Protein AF-A0A327U059-F1 (afdb_monomer)

Secondary structure (DSSP, 8-state):
--HHHHHHHHHHTTHHHHHHSTT---THHHHHHHHHHHHHHHHHHHHHHHHHHHHHHHHHHHHHHHHHTT-HHHHHHHHHHHHHHHHHHHHHHHHHHHHHHHHHS--

Solvent-accessible surface area (backbone atoms only — not comparable to full-atom values): 5795 Å² total; per-residue (Å²): 123,66,70,67,51,53,59,50,48,40,53,73,70,50,48,56,58,65,64,70,52,64,84,68,74,83,57,59,73,55,51,56,52,48,51,53,49,52,51,54,50,50,53,52,50,53,51,51,52,52,51,32,50,51,45,29,52,54,11,52,50,34,29,55,54,15,62,75,66,74,36,66,66,47,25,49,52,11,50,52,38,31,52,52,25,50,54,51,48,51,54,52,52,53,50,50,51,54,50,45,50,63,67,62,73,68,116

Radius of gyration: 28.25 Å; Cα contacts (8 Å, |Δi|>4): 58; chains: 1; bounding box: 51×21×88 Å

pLDDT: mean 74.25, std 12.83, range [48.06, 91.62]

Mean predicted aligned error: 14.18 Å

Nearest PDB structures (foldseek):
  6zw4-assembly1_H  TM=3.546E-01  e=4.151E+00  Nostoc punctiforme

Foldseek 3Di:
DVVVVVVVVCVVVVNVVVVVVPPPDPCVVVLVVLVVVVVVLVVVLVVLLVVLVVQLVVLVVQLVVCVVVVNVVSNVVSVVSNVVSVVSVVVSVVVVVVSCCVSVVPD

Structure (mmCIF, N/CA/C/O backbone):
data_AF-A0A327U059-F1
#
_entry.id   AF-A0A327U059-F1
#
loop_
_atom_site.group_PDB
_atom_site.id
_atom_site.type_symbol
_atom_site.label_atom_id
_atom_site.label_alt_id
_atom_site.label_comp_id
_atom_site.label_asym_id
_atom_site.label_entity_id
_atom_site.label_seq_id
_atom_site.pdbx_PDB_ins_code
_atom_site.Cartn_x
_atom_site.Cartn_y
_atom_site.Cartn_z
_atom_site.occupancy
_atom_site.B_iso_or_equiv
_atom_site.auth_seq_id
_atom_site.auth_comp_id
_atom_site.auth_asym_id
_atom_site.auth_atom_id
_atom_site.pdbx_PDB_model_num
ATOM 1 N N . MET A 1 1 ? 27.153 14.899 -58.839 1.00 49.50 1 MET A N 1
ATOM 2 C CA . MET A 1 1 ? 26.300 13.688 -58.817 1.00 49.50 1 MET A CA 1
ATOM 3 C C . MET A 1 1 ? 26.741 12.621 -57.805 1.00 49.50 1 MET A C 1
ATOM 5 O O . MET A 1 1 ? 25.938 11.747 -57.529 1.00 49.50 1 MET A O 1
ATOM 9 N N . GLN A 1 2 ? 27.945 12.676 -57.208 1.00 50.41 2 GLN A N 1
ATOM 10 C CA . GLN A 1 2 ? 28.334 11.733 -56.137 1.00 50.41 2 GLN A CA 1
ATOM 11 C C . GLN A 1 2 ? 27.858 12.140 -54.732 1.00 50.41 2 GLN A C 1
ATOM 13 O O . GLN A 1 2 ? 27.484 11.281 -53.945 1.00 50.41 2 GLN A O 1
ATOM 18 N N . VAL A 1 3 ? 27.768 13.443 -54.444 1.00 56.66 3 VAL A N 1
ATOM 19 C CA . VAL A 1 3 ? 27.279 13.948 -53.145 1.00 56.66 3 VAL A CA 1
ATOM 20 C C . VAL A 1 3 ? 25.847 13.480 -52.866 1.00 56.66 3 VAL A C 1
ATOM 22 O O . VAL A 1 3 ? 25.536 13.071 -51.757 1.00 56.66 3 VAL A O 1
ATOM 25 N N . THR A 1 4 ? 24.997 13.452 -53.895 1.00 56.84 4 THR A N 1
ATOM 26 C CA . THR A 1 4 ? 23.593 13.028 -53.805 1.00 56.84 4 THR A CA 1
ATOM 27 C C . THR A 1 4 ? 23.429 11.536 -53.507 1.00 56.84 4 THR A C 1
ATOM 29 O O . THR A 1 4 ? 22.434 11.144 -52.916 1.00 56.84 4 THR A O 1
ATOM 32 N N . GLN A 1 5 ? 24.394 10.697 -53.890 1.00 56.00 5 GLN A N 1
ATOM 33 C CA . GLN A 1 5 ? 24.377 9.262 -53.578 1.00 56.00 5 GLN A CA 1
ATOM 34 C C . GLN A 1 5 ? 24.750 9.025 -52.111 1.00 56.00 5 GLN A C 1
ATOM 36 O O . GLN A 1 5 ? 24.132 8.208 -51.439 1.00 56.00 5 GLN A O 1
ATOM 41 N N . GLN A 1 6 ? 25.694 9.813 -51.593 1.00 55.28 6 GLN A N 1
ATOM 42 C CA . GLN A 1 6 ? 26.173 9.702 -50.219 1.00 55.28 6 GLN A CA 1
ATOM 43 C C . GLN A 1 6 ? 25.080 10.066 -49.199 1.00 55.28 6 GLN A C 1
ATOM 45 O O . GLN A 1 6 ? 24.870 9.323 -48.244 1.00 55.28 6 GLN A O 1
ATOM 50 N N . VAL A 1 7 ? 24.302 11.135 -49.433 1.00 58.66 7 VAL A N 1
ATOM 51 C CA . VAL A 1 7 ? 23.145 11.468 -48.568 1.00 58.66 7 VAL A CA 1
ATOM 52 C C . VAL A 1 7 ? 22.010 10.444 -48.643 1.00 58.66 7 VAL A C 1
ATOM 54 O O . VAL A 1 7 ? 21.327 10.235 -47.646 1.00 58.66 7 VAL A O 1
ATOM 57 N N . VAL A 1 8 ? 21.819 9.769 -49.780 1.00 63.59 8 VAL A N 1
ATOM 58 C CA . VAL A 1 8 ? 20.825 8.687 -49.902 1.00 63.59 8 VAL A CA 1
ATOM 59 C C . VAL A 1 8 ? 21.275 7.440 -49.137 1.00 63.59 8 VAL A C 1
ATOM 61 O O . VAL A 1 8 ? 20.447 6.776 -48.523 1.00 63.59 8 VAL A O 1
ATOM 64 N N . GLN A 1 9 ? 22.578 7.157 -49.101 1.00 59.72 9 GLN A N 1
ATOM 65 C CA . GLN A 1 9 ? 23.145 6.038 -48.346 1.00 59.72 9 GLN A CA 1
ATOM 66 C C . GLN A 1 9 ? 23.053 6.261 -46.828 1.00 59.72 9 GLN A C 1
ATOM 68 O O . GLN A 1 9 ? 22.568 5.391 -46.115 1.00 59.72 9 GLN A O 1
ATOM 73 N N . LEU A 1 10 ? 23.374 7.470 -46.354 1.00 57.94 10 LEU A N 1
ATOM 74 C CA . LEU A 1 10 ? 23.184 7.885 -44.955 1.00 57.94 10 LEU A CA 1
ATOM 75 C C . LEU A 1 10 ? 21.705 7.880 -44.524 1.00 57.94 10 LEU A C 1
ATOM 77 O O . LEU A 1 10 ? 21.402 7.614 -43.363 1.00 57.94 10 LEU A O 1
ATOM 81 N N . ALA A 1 11 ? 20.774 8.152 -45.444 1.00 57.22 11 ALA A N 1
ATOM 82 C CA . ALA A 1 11 ? 19.337 8.027 -45.196 1.00 57.22 11 ALA A CA 1
ATOM 83 C C . ALA A 1 11 ? 18.869 6.557 -45.169 1.00 57.22 11 ALA A C 1
ATOM 85 O O . ALA A 1 11 ? 18.026 6.204 -44.347 1.00 57.22 11 ALA A O 1
ATOM 86 N N . ALA A 1 12 ? 19.425 5.702 -46.035 1.00 59.12 12 ALA A N 1
ATOM 87 C CA . ALA A 1 12 ? 19.115 4.272 -46.111 1.00 5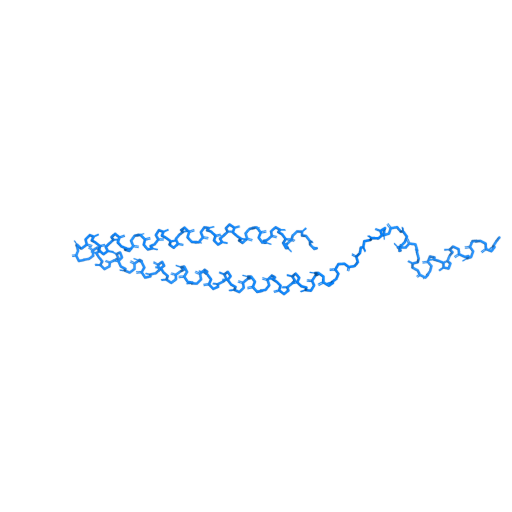9.12 12 ALA A CA 1
ATOM 88 C C . ALA A 1 12 ? 19.700 3.461 -44.938 1.00 59.12 12 ALA A C 1
ATOM 90 O O . ALA A 1 12 ? 19.109 2.465 -44.533 1.00 59.12 12 ALA A O 1
ATOM 91 N N . GLU A 1 13 ? 20.818 3.908 -44.361 1.00 56.88 13 GLU A N 1
ATOM 92 C CA . GLU A 1 13 ? 21.454 3.312 -43.174 1.00 56.88 13 GLU A CA 1
ATOM 93 C C . GLU A 1 13 ? 20.870 3.829 -41.841 1.00 56.88 13 GLU A C 1
ATOM 95 O O . GLU A 1 13 ? 21.379 3.501 -40.773 1.00 56.88 13 GLU A O 1
ATOM 100 N N . GLY A 1 14 ? 19.792 4.626 -41.869 1.00 54.88 14 GLY A N 1
ATOM 101 C CA . GLY A 1 14 ? 19.134 5.138 -40.656 1.00 54.88 14 GLY A CA 1
ATOM 102 C C . GLY A 1 14 ? 19.833 6.335 -39.992 1.00 54.88 14 GLY A C 1
ATOM 103 O O . GLY A 1 14 ? 19.419 6.773 -38.919 1.00 54.88 14 GLY A O 1
ATOM 104 N N . GLY A 1 15 ? 20.850 6.917 -40.635 1.00 58.50 15 GLY A N 1
ATOM 105 C CA . GLY A 1 15 ? 21.687 7.985 -40.078 1.00 58.50 15 GLY A CA 1
ATOM 106 C C . GLY A 1 15 ? 20.974 9.324 -39.860 1.00 58.50 15 GLY A C 1
ATOM 107 O O . GLY A 1 15 ? 21.353 10.080 -38.968 1.00 58.50 15 GLY A O 1
ATOM 108 N N . ILE A 1 16 ? 19.906 9.622 -40.608 1.00 54.12 16 ILE A N 1
ATOM 109 C CA . ILE A 1 16 ? 19.143 10.873 -40.422 1.00 54.12 16 ILE A CA 1
ATOM 110 C C . ILE A 1 16 ? 18.323 10.857 -39.124 1.00 54.12 16 ILE A C 1
ATOM 112 O O . ILE A 1 16 ? 18.268 11.883 -38.452 1.00 54.12 16 ILE A O 1
ATOM 116 N N . GLY A 1 17 ? 17.776 9.703 -38.720 1.00 56.56 17 GLY A N 1
ATOM 117 C CA . GLY A 1 17 ? 17.056 9.567 -37.446 1.00 56.56 17 GLY A CA 1
ATOM 118 C C . GLY A 1 17 ? 17.970 9.807 -36.242 1.00 56.56 17 GLY A C 1
ATOM 119 O O . GLY A 1 17 ? 17.628 10.571 -35.351 1.00 56.56 17 GLY A O 1
ATOM 120 N N . SER A 1 18 ? 19.201 9.282 -36.286 1.00 56.81 18 SER A N 1
ATOM 121 C CA . SER A 1 18 ? 20.194 9.443 -35.209 1.00 56.81 18 SER A CA 1
ATOM 122 C C . SER A 1 18 ? 20.799 10.846 -35.062 1.00 56.81 18 SER A C 1
ATOM 124 O O . SER A 1 18 ? 21.461 11.120 -34.064 1.00 56.81 18 SER A O 1
ATOM 126 N N . ILE A 1 19 ? 20.623 11.725 -36.055 1.00 59.97 19 ILE A N 1
ATOM 127 C CA . ILE A 1 19 ? 21.131 13.108 -36.021 1.00 59.97 19 ILE A CA 1
ATOM 128 C C . ILE A 1 19 ? 20.038 14.079 -35.542 1.00 59.97 19 ILE A C 1
ATOM 130 O O . ILE A 1 19 ? 20.359 15.092 -34.920 1.00 59.97 19 ILE A O 1
ATOM 134 N N . THR A 1 20 ? 18.757 13.779 -35.798 1.00 56.97 20 THR A N 1
ATOM 135 C CA . THR A 1 20 ? 17.613 14.594 -35.343 1.00 56.97 20 THR A CA 1
ATOM 136 C C . THR A 1 20 ? 17.058 14.165 -33.987 1.00 56.97 20 THR A C 1
ATOM 138 O O . THR A 1 20 ? 16.542 15.016 -33.263 1.00 56.97 20 THR A O 1
ATOM 141 N N . ASP A 1 21 ? 17.220 12.893 -33.608 1.00 56.44 21 ASP A N 1
ATOM 142 C CA . ASP A 1 21 ? 17.035 12.406 -32.236 1.00 56.44 21 ASP A CA 1
ATOM 143 C C . ASP A 1 21 ? 18.260 12.811 -31.410 1.00 56.44 21 ASP A C 1
ATOM 145 O O . ASP A 1 21 ? 19.126 12.006 -31.068 1.00 56.44 21 ASP A O 1
ATOM 149 N N . GLY A 1 22 ? 18.402 14.118 -31.186 1.00 50.81 22 GLY A N 1
ATOM 150 C CA . GLY A 1 22 ? 19.546 14.689 -30.494 1.00 50.81 22 GLY A CA 1
ATOM 151 C C . GLY A 1 22 ? 19.745 14.014 -29.146 1.00 50.81 22 GLY A C 1
ATOM 152 O O . GLY A 1 22 ? 18.949 14.253 -28.253 1.00 50.81 22 GLY A O 1
ATOM 153 N N . ILE A 1 23 ? 20.791 13.185 -29.022 1.00 59.22 23 ILE A N 1
ATOM 154 C CA . ILE A 1 23 ? 21.276 12.562 -27.780 1.00 59.22 23 ILE A CA 1
ATOM 155 C C . ILE A 1 23 ? 20.132 12.323 -26.781 1.00 59.22 23 ILE A C 1
ATOM 157 O O . ILE A 1 23 ? 20.168 12.826 -25.662 1.00 59.22 23 ILE A O 1
ATOM 161 N N . THR A 1 24 ? 19.066 11.627 -27.172 1.00 58.91 24 THR A N 1
ATOM 162 C CA . THR A 1 24 ? 18.133 11.088 -26.184 1.00 58.91 24 THR A CA 1
ATOM 163 C C . THR A 1 24 ? 18.798 9.818 -25.687 1.00 58.91 24 THR A C 1
ATOM 165 O O . THR A 1 24 ? 18.793 8.823 -26.417 1.00 58.91 24 THR A O 1
ATOM 168 N N . PRO A 1 25 ? 19.481 9.838 -24.524 1.00 61.34 25 PRO A N 1
ATOM 169 C CA . PRO A 1 25 ? 20.138 8.640 -24.036 1.00 61.34 25 PRO A CA 1
ATOM 170 C C . PRO A 1 25 ? 19.084 7.539 -23.919 1.00 61.34 25 PRO A C 1
ATOM 172 O O . PRO A 1 25 ? 17.960 7.776 -23.477 1.00 61.34 25 PRO A O 1
ATOM 175 N N . SER A 1 26 ? 19.435 6.334 -24.355 1.00 62.66 26 SER A N 1
ATOM 176 C CA . SER A 1 26 ? 18.585 5.161 -24.203 1.00 62.66 26 SER A CA 1
ATOM 177 C C . SER A 1 26 ? 18.422 4.871 -22.707 1.00 62.66 26 SER A C 1
ATOM 179 O O . SER A 1 26 ? 19.260 4.204 -22.101 1.00 62.66 26 SER A O 1
ATOM 181 N N . TRP A 1 27 ? 17.355 5.387 -22.092 1.00 62.09 27 TRP A N 1
ATOM 182 C CA . TRP A 1 27 ? 17.016 5.190 -20.675 1.00 62.09 27 TRP A CA 1
ATOM 183 C C . TRP A 1 27 ? 16.519 3.761 -20.360 1.00 62.09 27 TRP A C 1
ATOM 185 O O . TRP A 1 27 ? 15.921 3.525 -19.315 1.00 62.09 27 TRP A O 1
ATOM 195 N N . ASP A 1 28 ? 16.778 2.794 -21.241 1.00 66.81 28 ASP A N 1
ATOM 196 C CA . ASP A 1 28 ? 16.278 1.414 -21.198 1.00 66.81 28 ASP A CA 1
ATOM 197 C C . ASP A 1 28 ? 16.588 0.700 -19.866 1.00 66.81 28 ASP A C 1
ATOM 199 O O . ASP A 1 28 ? 15.702 0.147 -19.212 1.00 66.81 28 ASP A O 1
ATOM 203 N N . VAL A 1 29 ? 17.819 0.847 -19.365 1.00 65.88 29 VAL A N 1
ATOM 204 C CA . VAL A 1 29 ? 18.244 0.288 -18.066 1.00 65.88 29 VAL A CA 1
ATOM 205 C C . VAL A 1 29 ? 17.443 0.885 -16.895 1.00 65.88 29 VAL A C 1
ATOM 207 O O . VAL A 1 29 ? 17.153 0.200 -15.912 1.00 65.88 29 VAL A O 1
ATOM 210 N N . PHE A 1 30 ? 17.022 2.149 -16.996 1.00 67.25 30 PHE A N 1
ATOM 211 C CA . PHE A 1 30 ? 16.174 2.797 -15.990 1.00 67.25 30 PHE A CA 1
ATOM 212 C C . PHE A 1 30 ? 14.704 2.380 -16.113 1.00 67.25 30 PHE A C 1
ATOM 214 O O . PHE A 1 30 ? 14.002 2.354 -15.102 1.00 67.25 30 PHE A O 1
ATOM 221 N N . GLY A 1 31 ? 14.252 1.984 -17.305 1.00 70.19 31 GLY A N 1
ATOM 222 C CA . GLY A 1 31 ? 12.934 1.389 -17.526 1.00 70.19 31 GLY A CA 1
ATOM 223 C C . GLY A 1 31 ? 12.787 0.026 -16.845 1.00 70.19 31 GLY A C 1
ATOM 224 O O . GLY A 1 31 ? 11.793 -0.222 -16.151 1.00 70.19 31 GLY A O 1
ATOM 225 N N . GLU A 1 32 ? 13.800 -0.839 -16.954 1.00 75.62 32 GLU A N 1
ATOM 226 C CA . GLU A 1 32 ? 13.803 -2.138 -16.270 1.00 75.62 32 GLU A CA 1
ATOM 227 C C . GLU A 1 32 ? 13.849 -1.968 -14.739 1.00 75.62 32 GLU A C 1
ATOM 229 O O . GLU A 1 32 ? 13.042 -2.563 -14.013 1.00 75.62 32 GLU A O 1
ATOM 234 N N . VAL A 1 33 ? 14.749 -1.116 -14.236 1.00 76.69 33 VAL A N 1
ATOM 235 C CA . VAL A 1 33 ? 14.851 -0.819 -12.797 1.00 76.69 33 VAL A CA 1
ATOM 236 C C . VAL A 1 33 ? 13.567 -0.163 -12.278 1.00 76.69 33 VAL A C 1
ATOM 238 O O . VAL A 1 33 ? 13.065 -0.547 -11.220 1.00 76.69 33 VAL A O 1
ATOM 241 N N . GLY A 1 34 ? 12.982 0.766 -13.037 1.00 74.50 34 GLY A N 1
ATOM 242 C CA . GLY A 1 34 ? 11.722 1.428 -12.708 1.00 74.50 34 GLY A CA 1
ATOM 243 C C . GLY A 1 34 ? 10.545 0.455 -12.643 1.00 74.50 34 GLY A C 1
ATOM 244 O O . GLY A 1 34 ? 9.725 0.536 -11.729 1.00 74.50 34 GLY A O 1
ATOM 245 N N . THR A 1 35 ? 10.489 -0.523 -13.549 1.00 80.00 35 THR A N 1
ATOM 246 C CA . THR A 1 35 ? 9.450 -1.564 -13.543 1.00 80.00 35 THR A CA 1
ATOM 247 C C . THR A 1 35 ? 9.575 -2.471 -12.323 1.00 80.00 35 THR A C 1
ATOM 249 O O . THR A 1 35 ? 8.584 -2.710 -11.631 1.00 80.00 35 THR A O 1
ATOM 252 N N . LYS A 1 36 ? 10.789 -2.927 -11.988 1.00 82.00 36 LYS A N 1
ATOM 253 C CA . LYS A 1 36 ? 11.005 -3.728 -10.772 1.00 82.00 36 LYS A CA 1
ATOM 254 C C . LYS A 1 36 ? 10.667 -2.930 -9.507 1.00 82.00 36 LYS A C 1
ATOM 256 O O . L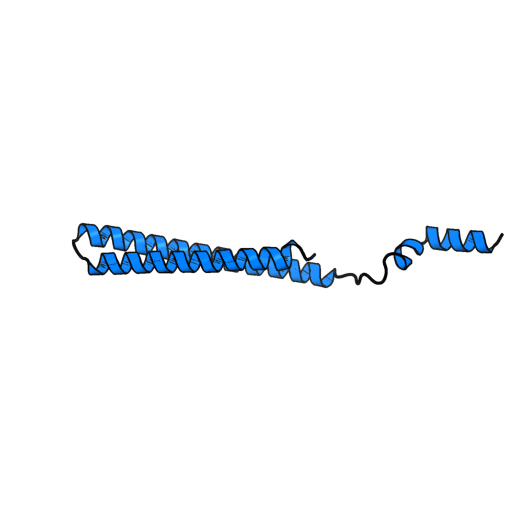YS A 1 36 ? 9.999 -3.459 -8.620 1.00 82.00 36 LYS A O 1
ATOM 261 N N . ALA A 1 37 ? 11.054 -1.655 -9.442 1.00 80.56 37 ALA A N 1
ATOM 262 C CA . ALA A 1 37 ? 10.732 -0.775 -8.319 1.00 80.56 37 ALA A CA 1
ATOM 263 C C . ALA A 1 37 ? 9.214 -0.588 -8.143 1.00 80.56 37 ALA A C 1
ATOM 265 O O . ALA A 1 37 ? 8.715 -0.732 -7.026 1.00 80.56 37 ALA A O 1
ATOM 266 N N . LYS A 1 38 ? 8.465 -0.359 -9.234 1.00 81.88 38 LYS A N 1
ATOM 267 C CA . LYS A 1 38 ? 6.990 -0.284 -9.212 1.00 81.88 38 LYS A CA 1
ATOM 268 C C . LYS A 1 38 ? 6.366 -1.535 -8.596 1.00 81.88 38 LYS A C 1
ATOM 270 O O . LYS A 1 38 ? 5.477 -1.420 -7.757 1.00 81.88 38 LYS A O 1
ATOM 275 N N . ILE A 1 39 ? 6.835 -2.719 -8.994 1.00 86.56 39 ILE A N 1
ATOM 276 C CA . ILE A 1 39 ? 6.301 -3.995 -8.502 1.00 86.56 39 ILE A CA 1
ATOM 277 C C . ILE A 1 39 ? 6.550 -4.136 -6.998 1.00 86.56 39 ILE A C 1
ATOM 279 O O . ILE A 1 39 ? 5.618 -4.421 -6.250 1.00 86.56 39 ILE A O 1
ATOM 283 N N . ILE A 1 40 ? 7.782 -3.891 -6.540 1.00 86.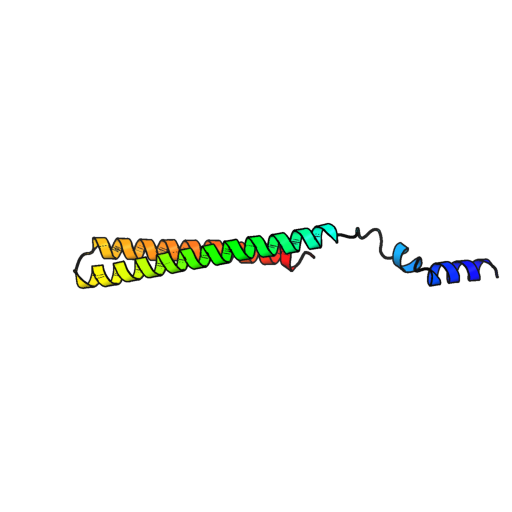75 40 ILE A N 1
ATOM 284 C CA . ILE A 1 40 ? 8.143 -4.008 -5.119 1.00 86.75 40 ILE A CA 1
ATOM 285 C C . ILE A 1 40 ? 7.304 -3.048 -4.270 1.00 86.75 40 ILE A C 1
ATOM 287 O O . ILE A 1 40 ? 6.716 -3.455 -3.268 1.00 86.75 40 ILE A O 1
ATOM 291 N N . VAL A 1 41 ? 7.198 -1.785 -4.687 1.00 86.19 41 VAL A N 1
ATOM 292 C CA . VAL A 1 41 ? 6.409 -0.777 -3.966 1.00 86.19 41 VAL A CA 1
ATOM 293 C C . VAL A 1 41 ? 4.924 -1.137 -3.969 1.00 86.19 41 VAL A C 1
ATOM 295 O O . VAL A 1 41 ? 4.273 -1.027 -2.930 1.00 86.19 41 VAL A O 1
ATOM 298 N N . GLY A 1 42 ? 4.398 -1.639 -5.090 1.00 84.69 42 GLY A N 1
ATOM 299 C CA . GLY A 1 42 ? 3.022 -2.125 -5.187 1.00 84.69 42 GLY A CA 1
ATOM 300 C C . GLY A 1 42 ? 2.722 -3.247 -4.190 1.00 84.69 42 GLY A C 1
ATOM 301 O O . GLY A 1 42 ? 1.701 -3.202 -3.505 1.00 84.69 42 GLY A O 1
ATOM 302 N N . VAL A 1 43 ? 3.638 -4.209 -4.036 1.00 90.25 43 VAL A N 1
ATOM 303 C CA . VAL A 1 43 ? 3.506 -5.301 -3.054 1.00 90.25 43 VAL A CA 1
ATOM 304 C C . VAL A 1 43 ? 3.525 -4.767 -1.618 1.00 90.25 43 VAL A C 1
ATOM 306 O O . VAL A 1 43 ? 2.690 -5.165 -0.805 1.00 90.25 43 VAL A O 1
ATOM 309 N N . VAL A 1 44 ? 4.424 -3.831 -1.299 1.00 89.25 44 VAL A N 1
ATOM 310 C CA . VAL A 1 44 ? 4.500 -3.220 0.040 1.00 89.25 44 VAL A CA 1
ATOM 311 C C . VAL A 1 44 ? 3.225 -2.437 0.366 1.00 89.25 44 VAL A C 1
ATOM 313 O O . VAL A 1 44 ? 2.692 -2.567 1.469 1.00 89.25 44 VAL A O 1
ATOM 316 N N . MET A 1 45 ? 2.689 -1.668 -0.587 1.00 85.44 45 MET A N 1
ATOM 317 C CA . MET A 1 45 ? 1.436 -0.933 -0.390 1.00 85.44 45 MET A CA 1
ATOM 318 C C . MET A 1 45 ? 0.235 -1.862 -0.225 1.00 85.44 45 MET A C 1
ATOM 320 O O . MET A 1 45 ? -0.585 -1.631 0.662 1.00 85.44 45 MET A O 1
ATOM 324 N N . ALA A 1 46 ? 0.147 -2.934 -1.015 1.00 88.44 46 ALA A N 1
ATOM 325 C CA . ALA A 1 46 ? -0.891 -3.944 -0.841 1.00 88.44 46 ALA A CA 1
ATOM 326 C C . ALA A 1 46 ? -0.831 -4.565 0.567 1.00 88.44 46 ALA A C 1
ATOM 328 O O . ALA A 1 46 ? -1.858 -4.676 1.239 1.00 88.44 46 ALA A O 1
ATOM 329 N N . GLY A 1 47 ? 0.373 -4.879 1.059 1.00 91.62 47 GLY A N 1
ATOM 330 C CA . GLY A 1 47 ? 0.583 -5.350 2.429 1.00 91.62 47 GLY A CA 1
ATOM 331 C C . GLY A 1 47 ? 0.146 -4.334 3.490 1.00 91.62 47 GLY A C 1
ATOM 332 O O . GLY A 1 47 ? -0.547 -4.694 4.443 1.00 91.62 47 GLY A O 1
ATOM 333 N N . ALA A 1 48 ? 0.482 -3.055 3.306 1.00 89.75 48 ALA A N 1
ATOM 334 C CA . ALA A 1 48 ? 0.081 -1.985 4.217 1.00 89.75 48 ALA A CA 1
ATOM 335 C C . ALA A 1 48 ? -1.447 -1.816 4.278 1.00 89.75 48 ALA A C 1
ATOM 337 O O . ALA A 1 48 ? -2.010 -1.703 5.366 1.00 89.75 48 ALA A O 1
ATOM 338 N N . ILE A 1 49 ? -2.134 -1.859 3.132 1.00 90.44 49 ILE A N 1
ATOM 339 C CA . ILE A 1 49 ? -3.600 -1.767 3.065 1.00 90.44 49 ILE A CA 1
ATOM 340 C C . ILE A 1 49 ? -4.251 -2.947 3.794 1.00 90.44 49 ILE A C 1
ATOM 342 O O . ILE A 1 49 ? -5.181 -2.739 4.573 1.00 90.44 49 ILE A O 1
ATOM 346 N N . LEU A 1 50 ? -3.751 -4.171 3.599 1.00 90.69 50 LEU A N 1
ATOM 347 C CA . LEU A 1 50 ? -4.263 -5.354 4.297 1.00 90.69 50 LEU A CA 1
ATOM 348 C C . LEU A 1 50 ? -4.075 -5.259 5.815 1.00 90.69 50 LEU A C 1
ATOM 350 O O . LEU A 1 50 ? -4.988 -5.600 6.568 1.00 90.69 50 LEU A O 1
ATOM 354 N N . PHE A 1 51 ? -2.927 -4.759 6.275 1.00 91.25 51 PHE A N 1
ATOM 355 C CA . PHE A 1 51 ? -2.679 -4.546 7.700 1.00 91.25 51 PHE A CA 1
ATOM 356 C C . PHE A 1 51 ? -3.639 -3.509 8.297 1.00 91.25 51 PHE A C 1
ATOM 358 O O . PHE A 1 51 ? -4.247 -3.745 9.344 1.00 91.25 51 PHE A O 1
ATOM 365 N N . LEU A 1 52 ? -3.826 -2.381 7.607 1.00 88.38 52 LEU A N 1
ATOM 366 C CA . LEU A 1 52 ? -4.749 -1.331 8.034 1.00 88.38 52 LEU A CA 1
ATOM 367 C C . LEU A 1 52 ? -6.190 -1.850 8.077 1.00 88.38 52 LEU A C 1
ATOM 369 O O . LEU A 1 52 ? -6.874 -1.640 9.077 1.00 88.38 52 LEU A O 1
ATOM 373 N N . LEU A 1 53 ? -6.616 -2.613 7.067 1.00 88.56 53 LEU A N 1
ATOM 374 C CA . LEU A 1 53 ? -7.926 -3.263 7.039 1.00 88.56 53 LEU A CA 1
ATOM 375 C C . LEU A 1 53 ? -8.105 -4.231 8.218 1.00 88.56 53 LEU A C 1
ATOM 377 O O . LEU A 1 53 ? -9.125 -4.184 8.903 1.00 88.56 53 LEU A O 1
ATOM 381 N N . GLY A 1 54 ? -7.101 -5.065 8.505 1.00 88.00 54 GLY A N 1
ATOM 382 C CA . GLY A 1 54 ? -7.116 -5.967 9.657 1.00 88.00 54 GLY A CA 1
ATOM 383 C C . GLY A 1 54 ? -7.262 -5.214 10.981 1.00 88.00 54 GLY A C 1
ATOM 384 O O . GLY A 1 54 ? -8.109 -5.562 11.805 1.00 88.00 54 GLY A O 1
ATOM 385 N N . SER A 1 55 ? -6.499 -4.133 11.165 1.00 84.81 55 SER A N 1
ATOM 386 C CA . SER A 1 55 ? -6.584 -3.297 12.370 1.00 84.81 55 SER A CA 1
ATOM 387 C C . SER A 1 55 ? -7.936 -2.585 12.510 1.00 84.81 55 SER A C 1
ATOM 389 O O . SER A 1 55 ? -8.485 -2.523 13.611 1.00 84.81 55 SER A O 1
ATOM 391 N N . ALA A 1 56 ? -8.526 -2.132 11.400 1.00 85.00 56 ALA A N 1
ATOM 392 C CA . ALA A 1 56 ? -9.848 -1.517 11.378 1.00 85.00 56 ALA A CA 1
ATOM 393 C C . ALA A 1 56 ? -10.945 -2.515 11.779 1.00 85.00 56 ALA A C 1
ATOM 395 O O . ALA A 1 56 ? -11.826 -2.177 12.571 1.00 85.00 56 ALA A O 1
ATOM 396 N N . ILE A 1 57 ? -10.871 -3.758 11.286 1.00 86.69 57 ILE A N 1
ATOM 397 C CA . ILE A 1 57 ? -11.814 -4.830 11.642 1.00 86.69 57 ILE A CA 1
ATOM 398 C C . ILE A 1 57 ? -11.729 -5.140 13.140 1.00 86.69 57 ILE A C 1
ATOM 400 O O . ILE A 1 57 ? -12.755 -5.180 13.819 1.00 86.69 57 ILE A O 1
ATOM 404 N N . VAL A 1 58 ? -10.518 -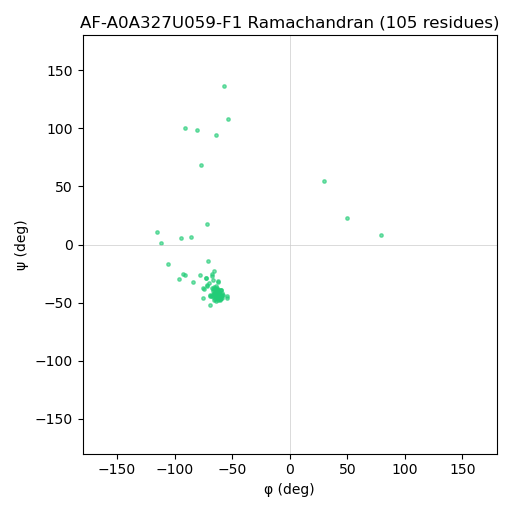5.309 13.682 1.00 85.31 58 VAL A N 1
ATOM 405 C CA . VAL A 1 58 ? -10.320 -5.561 15.119 1.00 85.31 58 VAL A CA 1
ATOM 406 C C . VAL A 1 58 ? -10.847 -4.392 15.957 1.00 85.31 58 VAL A C 1
ATOM 408 O O . VAL A 1 58 ? -11.548 -4.619 16.947 1.00 85.31 58 VAL A O 1
ATOM 411 N N . GLY A 1 59 ? -10.590 -3.150 15.536 1.00 78.38 59 GLY A N 1
ATOM 412 C CA . GLY A 1 59 ? -11.131 -1.950 16.173 1.00 78.38 59 GLY A CA 1
ATOM 413 C C . GLY A 1 59 ? -12.663 -1.918 16.167 1.00 78.38 59 GLY A C 1
ATOM 414 O O . GLY A 1 59 ? -13.274 -1.679 17.207 1.00 78.38 59 GLY A O 1
ATOM 415 N N . ALA A 1 60 ? -13.301 -2.252 15.041 1.00 80.25 60 ALA A N 1
ATOM 416 C CA . ALA A 1 60 ? -14.758 -2.327 14.920 1.00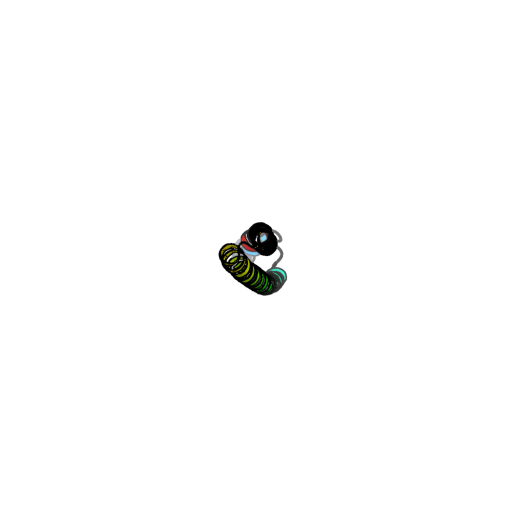 80.25 60 ALA A CA 1
ATOM 417 C C . ALA A 1 60 ? -15.378 -3.402 15.831 1.00 80.25 60 ALA A C 1
ATOM 419 O O . ALA A 1 60 ? -16.434 -3.177 16.430 1.00 80.25 60 ALA A O 1
ATOM 420 N N . VAL A 1 61 ? -14.707 -4.548 15.993 1.00 81.62 61 VAL A N 1
ATOM 421 C CA . VAL A 1 61 ? -15.125 -5.595 16.940 1.00 81.62 61 VAL A CA 1
ATOM 422 C C . VAL A 1 61 ? -15.063 -5.083 18.383 1.00 81.62 61 VAL A C 1
ATOM 424 O O . VAL A 1 61 ? -16.029 -5.264 19.123 1.00 81.62 61 VAL A O 1
ATOM 427 N N . HIS A 1 62 ? -13.990 -4.384 18.772 1.00 76.00 62 HIS A N 1
ATOM 428 C CA . HIS A 1 62 ? -13.858 -3.811 20.120 1.00 76.00 62 HIS A CA 1
ATOM 429 C C . HIS A 1 62 ? -14.929 -2.745 20.403 1.00 76.00 62 HIS A C 1
ATOM 431 O O . HIS A 1 62 ? -15.496 -2.728 21.494 1.00 76.00 62 HIS A O 1
ATOM 437 N N . ILE A 1 63 ? -15.284 -1.914 19.413 1.00 73.38 63 ILE A N 1
ATOM 438 C CA . ILE A 1 63 ? -16.397 -0.953 19.528 1.00 73.38 63 ILE A CA 1
ATOM 439 C C . ILE A 1 63 ? -17.714 -1.691 19.784 1.00 73.38 63 ILE A C 1
ATOM 441 O O . ILE A 1 63 ? -18.468 -1.321 20.682 1.00 73.38 63 ILE A O 1
ATOM 445 N N . ARG A 1 64 ? -17.998 -2.749 19.014 1.00 75.81 64 ARG A N 1
ATOM 446 C CA . ARG A 1 64 ? -19.249 -3.505 19.138 1.00 75.81 64 ARG A CA 1
ATOM 447 C C . ARG A 1 64 ? -19.358 -4.208 20.490 1.00 75.81 64 ARG A C 1
ATOM 449 O O . ARG A 1 64 ? -20.401 -4.105 21.125 1.00 75.81 64 ARG A O 1
ATOM 456 N N . VAL A 1 65 ? -18.305 -4.892 20.936 1.00 71.19 65 VAL A N 1
ATOM 457 C CA . VAL A 1 65 ? -18.290 -5.605 22.227 1.00 71.19 65 VAL A CA 1
ATOM 458 C C . VAL A 1 65 ? -18.343 -4.624 23.402 1.00 71.19 65 VAL A C 1
ATOM 460 O O . VAL A 1 65 ? -19.144 -4.817 24.315 1.00 71.19 65 VAL A O 1
ATOM 463 N N . GLY A 1 66 ? -17.573 -3.533 23.354 1.00 65.12 66 GLY A N 1
ATOM 464 C CA . GLY A 1 66 ? -17.578 -2.500 24.393 1.00 65.12 66 GLY A CA 1
ATOM 465 C C . GLY A 1 66 ? -18.944 -1.829 24.567 1.00 65.12 66 GLY A C 1
ATOM 466 O O . GLY A 1 66 ? -19.384 -1.618 25.699 1.00 65.12 66 GLY A O 1
ATOM 467 N N . ASN A 1 67 ? -19.658 -1.579 23.463 1.00 69.94 67 ASN A N 1
ATOM 468 C CA . ASN A 1 67 ? -20.987 -0.966 23.497 1.00 69.94 67 ASN A CA 1
ATOM 469 C C . ASN A 1 67 ? -22.055 -1.912 24.084 1.00 69.94 67 ASN A C 1
ATOM 471 O O . ASN A 1 67 ? -22.968 -1.462 24.767 1.00 69.94 67 ASN A O 1
ATOM 475 N N . GLN A 1 68 ? -21.922 -3.227 23.870 1.00 72.19 68 GLN A N 1
ATOM 476 C CA . GLN A 1 68 ? -22.820 -4.239 24.451 1.00 72.19 68 GLN A CA 1
ATOM 477 C C . GLN A 1 68 ? -22.597 -4.435 25.959 1.00 72.19 68 GLN A C 1
ATOM 479 O O . GLN A 1 68 ? -23.528 -4.785 26.676 1.00 72.19 68 GLN A O 1
ATOM 484 N N . GLN A 1 69 ? -21.379 -4.199 26.453 1.00 73.62 69 GLN A N 1
ATOM 485 C CA . GLN A 1 69 ? -21.023 -4.362 27.868 1.00 73.62 69 GLN A CA 1
ATOM 486 C C . GLN A 1 69 ? -21.126 -3.061 28.688 1.00 73.62 69 GLN A C 1
ATOM 488 O O . GLN A 1 69 ? -20.709 -3.046 29.843 1.00 73.62 69 GLN A O 1
ATOM 493 N N . HIS A 1 70 ? -21.627 -1.958 28.105 1.00 70.75 70 HIS A N 1
ATOM 494 C CA . HIS A 1 70 ? -21.581 -0.602 28.688 1.00 70.75 70 HIS A CA 1
ATOM 495 C C . HIS A 1 70 ? -20.178 -0.180 29.175 1.00 70.75 70 HIS A C 1
ATOM 497 O O . HIS A 1 70 ? -20.027 0.718 30.007 1.00 70.75 70 HIS A O 1
ATOM 503 N N . ASN A 1 71 ? -19.123 -0.799 28.637 1.00 70.75 71 ASN A N 1
ATOM 504 C CA . ASN A 1 71 ? -17.751 -0.485 28.993 1.00 70.75 71 ASN A CA 1
ATOM 505 C C . ASN A 1 71 ? -17.222 0.598 28.044 1.00 70.75 71 ASN A C 1
ATOM 507 O O . ASN A 1 71 ? -16.827 0.351 26.898 1.00 70.75 71 ASN A O 1
ATOM 511 N N . THR A 1 72 ? -17.224 1.835 28.537 1.00 73.56 72 THR A N 1
ATOM 512 C CA . THR A 1 72 ? -16.799 3.015 27.773 1.00 73.56 72 THR A CA 1
ATOM 513 C C . THR A 1 72 ? -15.308 2.992 27.423 1.00 73.56 72 THR A C 1
ATOM 515 O O . THR A 1 72 ? -14.905 3.621 26.443 1.00 73.56 72 THR A O 1
ATOM 518 N N . MET A 1 73 ? -14.488 2.241 28.168 1.00 72.31 73 MET A N 1
ATOM 519 C CA . MET A 1 73 ? -13.040 2.184 27.959 1.00 72.31 73 MET A CA 1
ATOM 520 C C . MET A 1 73 ? -12.667 1.352 26.724 1.00 72.31 73 MET A C 1
ATOM 522 O O . MET A 1 73 ? -11.907 1.819 25.874 1.00 72.31 73 MET A O 1
ATOM 526 N N . GLU A 1 74 ? -13.275 0.174 26.562 1.00 68.75 74 GLU A N 1
ATOM 527 C CA . GLU A 1 74 ? -13.088 -0.681 25.377 1.00 68.75 74 GLU A CA 1
ATOM 528 C C . GLU A 1 74 ? -13.652 -0.030 24.104 1.00 68.75 74 GLU A C 1
ATOM 530 O O . GLU A 1 74 ? -13.037 -0.079 23.037 1.00 68.75 74 GLU A O 1
ATOM 535 N N . THR A 1 75 ? -14.771 0.690 24.234 1.00 70.50 75 THR A N 1
ATOM 536 C CA . THR A 1 75 ? -15.381 1.429 23.118 1.00 70.50 75 THR A CA 1
ATOM 537 C C . THR A 1 75 ? -14.459 2.539 22.599 1.00 70.50 75 THR A C 1
ATOM 539 O O . THR A 1 75 ? -14.259 2.668 21.390 1.00 70.50 75 THR A O 1
ATOM 542 N N . LYS A 1 76 ? -13.838 3.316 23.500 1.00 76.12 76 LYS A N 1
ATOM 543 C CA . LYS A 1 76 ? -12.875 4.367 23.127 1.00 76.12 76 LYS A CA 1
ATOM 544 C C . LYS A 1 76 ? -11.602 3.795 22.507 1.00 76.12 76 LYS A C 1
ATOM 546 O O . LYS A 1 76 ? -11.113 4.340 21.523 1.00 76.12 76 LYS A O 1
ATOM 551 N N . LYS A 1 77 ? -11.085 2.679 23.031 1.00 75.94 77 LYS A N 1
ATOM 552 C CA . LYS A 1 77 ? -9.910 1.996 22.469 1.00 75.94 77 LYS A CA 1
ATOM 553 C C . LYS A 1 77 ? -10.166 1.518 21.037 1.00 75.94 77 LYS A C 1
ATOM 555 O O . LYS A 1 77 ? -9.327 1.738 20.164 1.00 75.94 77 LYS A O 1
ATOM 560 N N . GLY A 1 78 ? -11.339 0.934 20.784 1.00 72.88 78 GLY A N 1
ATOM 561 C CA . GLY A 1 78 ? -11.762 0.538 19.442 1.00 72.88 78 GLY A CA 1
ATOM 562 C C . GLY A 1 78 ? -11.909 1.728 18.486 1.00 72.88 78 GLY A C 1
ATOM 563 O O . GLY A 1 78 ? -11.412 1.667 17.364 1.00 72.88 78 GLY A O 1
ATOM 564 N N . GLN A 1 79 ? -12.496 2.845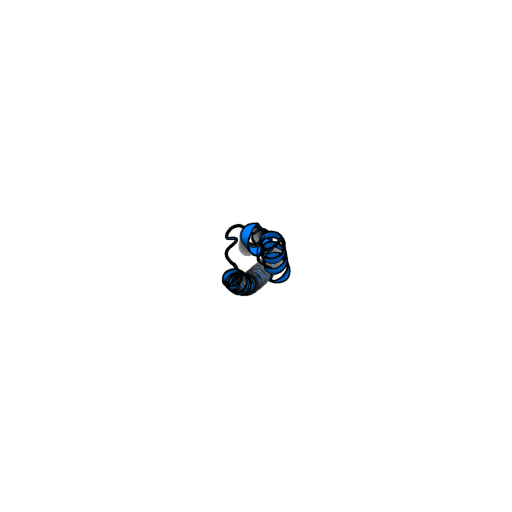 18.934 1.00 78.19 79 GLN A N 1
ATOM 565 C CA . GLN A 1 79 ? -12.582 4.076 18.131 1.00 78.19 79 GLN A CA 1
ATOM 566 C C . GLN A 1 79 ? -11.204 4.639 17.772 1.00 78.19 79 GLN A C 1
ATOM 568 O O . GLN A 1 79 ? -10.971 4.978 16.614 1.00 78.19 79 GLN A O 1
ATOM 573 N N . THR A 1 80 ? -10.273 4.690 18.727 1.00 82.62 80 THR A N 1
ATOM 574 C CA . THR A 1 80 ? -8.899 5.143 18.472 1.00 82.62 80 THR A CA 1
ATOM 575 C C . THR A 1 80 ? -8.176 4.229 17.484 1.00 82.62 80 THR A C 1
ATOM 577 O O . THR A 1 80 ? -7.463 4.721 16.614 1.00 82.62 80 THR A O 1
ATOM 580 N N . MET A 1 81 ? -8.385 2.912 17.572 1.00 83.12 81 MET A N 1
ATOM 581 C CA . MET A 1 81 ? -7.797 1.938 16.646 1.00 83.12 81 MET A CA 1
ATOM 582 C C . MET A 1 81 ? -8.350 2.080 15.219 1.00 83.12 81 MET A C 1
ATOM 584 O O . MET A 1 81 ? -7.601 1.997 14.250 1.00 83.12 81 MET A O 1
ATOM 588 N N . VAL A 1 82 ? -9.648 2.357 15.070 1.00 84.94 82 VAL A N 1
ATOM 589 C CA . VAL A 1 82 ? -10.235 2.655 13.755 1.00 84.94 82 VAL A CA 1
ATOM 590 C C . VAL A 1 82 ? -9.718 3.997 13.226 1.00 84.94 82 VAL A C 1
ATOM 592 O O . VAL A 1 82 ? -9.312 4.079 12.068 1.00 84.94 82 VAL A O 1
ATOM 595 N N . ALA A 1 83 ? -9.653 5.035 14.061 1.00 86.44 83 ALA A N 1
ATOM 596 C CA . ALA A 1 83 ? -9.154 6.349 13.658 1.00 86.44 83 ALA A CA 1
ATOM 597 C C . ALA A 1 83 ? -7.684 6.307 13.203 1.00 86.44 83 ALA A C 1
ATOM 599 O O . ALA A 1 83 ? -7.337 6.912 12.187 1.00 86.44 83 ALA A O 1
ATOM 600 N N . SER A 1 84 ? -6.826 5.555 13.899 1.00 86.25 84 SER A 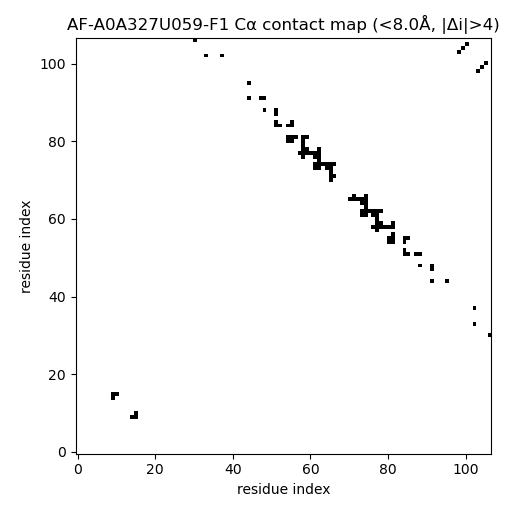N 1
ATOM 601 C CA . SER A 1 84 ? -5.426 5.385 13.500 1.00 86.25 84 SER A CA 1
ATOM 602 C C . SER A 1 84 ? -5.289 4.601 12.194 1.00 86.25 84 SER A C 1
ATOM 604 O O . SER A 1 84 ? -4.472 4.972 11.352 1.00 86.25 84 SER A O 1
ATOM 606 N N . SER A 1 85 ? -6.126 3.582 11.972 1.00 86.75 85 SER A N 1
ATOM 607 C CA . SER A 1 85 ? -6.154 2.851 10.699 1.00 86.75 85 SER A CA 1
ATOM 608 C C . SER A 1 85 ? -6.582 3.741 9.523 1.00 86.75 85 SER A C 1
ATOM 610 O O . SER A 1 85 ? -6.022 3.640 8.432 1.00 86.75 85 SER A O 1
ATOM 612 N N . LEU A 1 86 ? -7.510 4.676 9.752 1.00 89.50 86 LEU A N 1
ATOM 613 C CA . LEU A 1 86 ? -7.977 5.619 8.736 1.00 89.50 86 LEU A CA 1
ATOM 614 C C . LEU A 1 86 ? -6.889 6.639 8.366 1.00 89.50 86 LEU A C 1
ATOM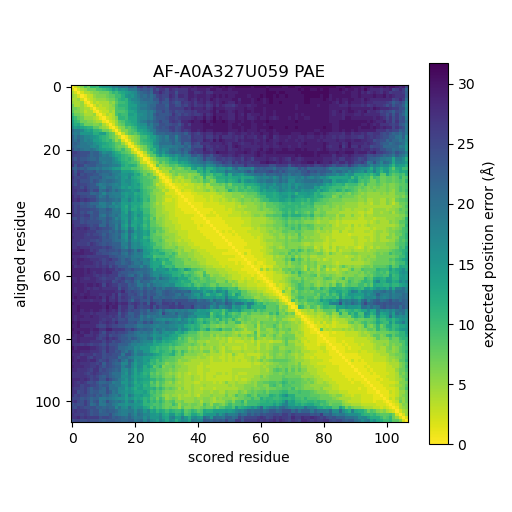 616 O O . LEU A 1 86 ? -6.655 6.901 7.187 1.00 89.50 86 LEU A O 1
ATOM 620 N N . LEU A 1 87 ? -6.182 7.171 9.368 1.00 90.75 87 LEU A N 1
ATOM 621 C CA . LEU A 1 87 ? -5.021 8.040 9.153 1.00 90.75 87 LEU A CA 1
ATOM 622 C C . LEU A 1 87 ? -3.895 7.304 8.415 1.00 90.75 87 LEU A C 1
ATOM 624 O O . LEU A 1 87 ? -3.283 7.861 7.504 1.00 90.75 87 LEU A O 1
ATOM 628 N N . GLY A 1 88 ? -3.658 6.036 8.760 1.00 87.88 88 GLY A N 1
ATOM 629 C CA . GLY A 1 88 ?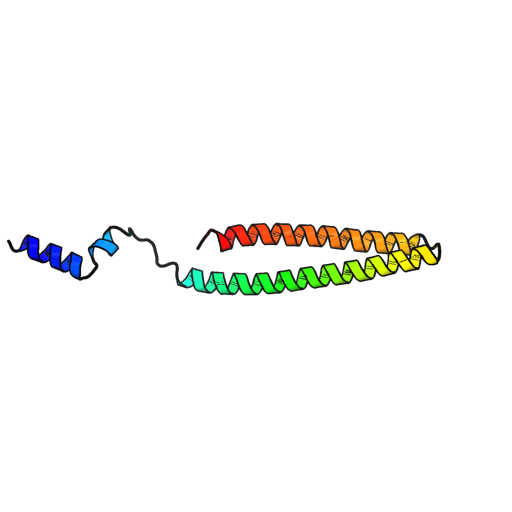 -2.715 5.182 8.042 1.00 87.88 88 GLY A CA 1
ATOM 630 C C . GLY A 1 88 ? -3.111 4.978 6.578 1.00 87.88 88 GLY A C 1
ATOM 631 O O . GLY A 1 88 ? -2.260 5.080 5.697 1.00 87.88 88 GLY A O 1
ATOM 632 N N . LEU A 1 89 ? -4.402 4.771 6.293 1.00 90.19 89 LEU A N 1
ATOM 633 C CA . LEU A 1 89 ? -4.902 4.616 4.924 1.00 90.19 89 LEU A CA 1
ATOM 634 C C . LEU A 1 89 ? -4.683 5.891 4.103 1.00 90.19 89 LEU A C 1
ATOM 636 O O . LEU A 1 89 ? -4.243 5.818 2.957 1.00 90.19 89 LEU A O 1
ATOM 640 N N . PHE A 1 90 ? -4.932 7.057 4.702 1.00 90.88 90 PHE A N 1
ATOM 641 C CA . PHE A 1 90 ? -4.679 8.345 4.062 1.00 90.88 90 PHE A CA 1
ATOM 642 C C . PHE A 1 90 ? -3.198 8.525 3.691 1.00 90.88 90 PHE A C 1
ATOM 644 O O . PHE A 1 90 ? -2.888 8.935 2.572 1.00 90.88 90 PHE A O 1
ATOM 651 N N . ALA A 1 91 ? -2.277 8.159 4.587 1.00 89.69 91 ALA A N 1
ATOM 652 C CA . ALA A 1 91 ? -0.843 8.221 4.309 1.00 89.69 91 ALA A CA 1
ATOM 653 C C . ALA A 1 91 ? -0.436 7.299 3.145 1.00 89.69 91 ALA A C 1
ATOM 655 O O . ALA A 1 91 ? 0.300 7.720 2.251 1.00 89.69 91 ALA A O 1
ATOM 656 N N . VAL A 1 92 ? -0.958 6.068 3.110 1.00 89.81 92 VAL A N 1
ATOM 657 C CA . VAL A 1 92 ? -0.692 5.119 2.016 1.00 89.81 92 VAL A CA 1
ATOM 658 C C . VAL A 1 92 ? -1.265 5.628 0.688 1.00 89.81 92 VAL A C 1
ATOM 660 O O . VAL A 1 92 ? -0.586 5.562 -0.335 1.00 89.81 92 VAL A O 1
ATOM 663 N N . ALA A 1 93 ? -2.472 6.199 0.690 1.00 87.31 93 ALA A N 1
ATOM 664 C CA . ALA A 1 93 ? -3.098 6.764 -0.507 1.00 87.31 93 ALA A CA 1
ATOM 665 C C . ALA A 1 93 ? -2.327 7.977 -1.063 1.00 87.31 93 ALA A C 1
ATOM 667 O O . ALA A 1 93 ? -2.107 8.082 -2.273 1.00 87.31 93 ALA A O 1
ATOM 668 N N . SER A 1 94 ? -1.861 8.864 -0.179 1.00 90.81 94 SER A N 1
ATOM 669 C CA . SER A 1 94 ? -1.008 9.999 -0.548 1.00 90.81 94 SER A CA 1
ATOM 670 C C . SER A 1 94 ? 0.298 9.524 -1.195 1.00 90.81 94 SER A C 1
ATOM 672 O O . SER A 1 94 ? 0.656 9.959 -2.292 1.00 90.81 94 SER A O 1
ATOM 674 N N . MET A 1 95 ? 0.959 8.538 -0.582 1.00 87.25 95 MET A N 1
ATOM 675 C CA . MET A 1 95 ? 2.185 7.951 -1.121 1.00 87.25 95 MET A CA 1
ATOM 676 C C . MET A 1 95 ? 1.952 7.271 -2.479 1.00 87.25 95 MET A C 1
ATOM 678 O O . MET A 1 95 ? 2.774 7.410 -3.381 1.00 87.25 95 MET A O 1
ATOM 682 N N . SER A 1 96 ? 0.821 6.580 -2.653 1.00 84.69 96 SER A N 1
ATOM 683 C CA . SER A 1 96 ? 0.443 5.949 -3.926 1.00 84.69 96 SER A CA 1
ATOM 684 C C . SER A 1 96 ? 0.347 6.972 -5.058 1.00 84.69 96 SER A C 1
ATOM 686 O O . SER A 1 96 ? 0.867 6.752 -6.151 1.00 84.69 96 SER A O 1
ATOM 688 N N . THR A 1 97 ? -0.229 8.140 -4.771 1.00 85.88 97 THR A N 1
ATOM 689 C CA . THR A 1 97 ? -0.341 9.232 -5.746 1.00 85.88 97 THR A CA 1
ATOM 690 C C . THR A 1 97 ? 1.036 9.762 -6.145 1.00 85.88 97 THR A C 1
ATOM 692 O O . THR A 1 97 ? 1.315 9.919 -7.332 1.00 85.88 97 THR A O 1
ATOM 695 N N . LEU A 1 98 ? 1.928 9.977 -5.172 1.00 85.00 98 LEU A N 1
ATOM 696 C CA . LEU A 1 98 ? 3.299 10.426 -5.435 1.00 85.00 98 LEU A CA 1
ATOM 697 C C . LEU A 1 98 ? 4.073 9.421 -6.298 1.00 85.00 98 LEU A C 1
ATOM 699 O O . LEU A 1 98 ? 4.693 9.810 -7.286 1.00 85.00 98 LEU A O 1
ATOM 703 N N . PHE A 1 99 ? 3.996 8.128 -5.978 1.00 80.31 99 PHE A N 1
ATOM 704 C CA . PHE A 1 99 ? 4.639 7.079 -6.773 1.00 80.31 99 PHE A CA 1
ATOM 705 C C . PHE A 1 99 ? 4.034 6.953 -8.175 1.00 80.31 99 PHE A C 1
ATOM 707 O O . PHE A 1 99 ? 4.771 6.763 -9.143 1.00 80.31 99 PHE A O 1
ATOM 714 N N . GLY A 1 100 ? 2.714 7.102 -8.300 1.00 80.00 100 GLY A N 1
ATOM 715 C CA . GLY A 1 100 ? 2.025 7.141 -9.586 1.00 80.00 100 GLY A CA 1
ATOM 716 C C . GLY A 1 100 ? 2.508 8.289 -10.468 1.00 80.00 100 GLY A C 1
ATOM 717 O O . GLY A 1 100 ? 2.717 8.088 -11.658 1.00 80.00 100 GLY A O 1
ATOM 718 N N . ILE A 1 101 ? 2.773 9.465 -9.895 1.00 80.12 101 ILE A N 1
ATOM 719 C CA . ILE A 1 101 ? 3.323 10.597 -10.649 1.00 80.12 101 ILE A CA 1
ATOM 720 C C . ILE A 1 101 ? 4.774 10.328 -11.064 1.00 80.12 101 ILE A C 1
ATOM 722 O O . ILE A 1 101 ? 5.096 10.410 -12.247 1.00 80.12 101 ILE A O 1
ATOM 726 N N . VAL A 1 102 ? 5.635 9.958 -10.110 1.00 77.19 102 VAL A N 1
ATOM 727 C CA . VAL A 1 102 ? 7.083 9.789 -10.336 1.00 77.19 102 VAL A CA 1
ATOM 728 C C . VAL A 1 102 ? 7.384 8.679 -11.340 1.00 77.19 102 VAL A C 1
ATOM 730 O O . VAL A 1 102 ? 8.258 8.833 -12.188 1.00 77.19 102 VAL A O 1
ATOM 733 N N . TYR A 1 103 ? 6.660 7.565 -11.265 1.00 69.19 103 TYR A N 1
ATOM 734 C CA . TYR A 1 103 ? 6.939 6.399 -12.094 1.00 69.19 103 TYR A CA 1
ATOM 735 C C . TYR A 1 103 ? 5.930 6.205 -13.237 1.00 69.19 103 TYR A C 1
ATOM 737 O O . TYR A 1 103 ? 6.203 5.434 -14.155 1.00 69.19 103 TYR A O 1
ATOM 745 N N . GLY A 1 104 ? 4.759 6.845 -13.197 1.00 63.72 104 GLY A N 1
ATOM 746 C CA . GLY A 1 104 ? 3.709 6.708 -14.214 1.00 63.72 104 GLY A CA 1
ATOM 747 C C . GLY A 1 104 ? 3.759 7.745 -15.336 1.00 63.72 104 GLY A C 1
ATOM 748 O O . GLY A 1 104 ? 3.301 7.433 -16.427 1.00 63.72 104 GLY A O 1
ATOM 749 N N . PHE A 1 105 ? 4.334 8.931 -15.101 1.00 59.56 105 PHE A N 1
ATOM 750 C CA . PHE A 1 105 ? 4.448 9.994 -16.117 1.00 59.56 105 PHE A CA 1
ATOM 751 C C . PHE A 1 105 ? 5.891 10.273 -16.582 1.00 59.56 105 PHE A C 1
ATOM 753 O O . PHE A 1 105 ? 6.099 11.178 -17.384 1.00 59.56 105 PHE A O 1
ATOM 760 N N . GLY A 1 106 ? 6.884 9.536 -16.069 1.00 52.81 106 GLY A N 1
ATOM 761 C CA . GLY A 1 106 ? 8.317 9.809 -16.271 1.00 52.81 106 GLY A CA 1
ATOM 762 C C . GLY A 1 106 ? 9.108 8.752 -17.050 1.00 52.81 106 GLY A C 1
ATOM 763 O O . GLY A 1 106 ? 10.335 8.816 -17.042 1.00 52.81 106 GLY A O 1
ATOM 764 N N . ILE A 1 107 ? 8.436 7.786 -17.682 1.00 48.06 107 ILE A N 1
ATOM 765 C CA . ILE A 1 107 ? 9.024 6.850 -18.657 1.00 48.06 107 ILE A CA 1
ATOM 766 C C . ILE A 1 107 ? 8.160 6.855 -19.909 1.00 48.06 107 ILE A C 1
ATOM 768 O O . ILE A 1 107 ? 6.921 6.824 -19.726 1.00 48.06 107 ILE A O 1
#

Sequence (107 aa):
MQVTQQVVQLAAEGGIGSITDGITPSWDVFGEVGTKAKIIVGVVMAGAILFLLGSAIVGAVHIRVGNQQHNTMETKKGQTMVASSLLGLFAVASMSTLFGIVYGFGI